Protein AF-A0A1G2G117-F1 (afdb_monomer_lite)

Radius of gyration: 20.78 Å; chains: 1; bounding box: 43×57×66 Å

Structure (mmCIF, N/CA/C/O backbone):
data_AF-A0A1G2G117-F1
#
_entry.id   AF-A0A1G2G117-F1
#
loop_
_atom_site.group_PDB
_atom_site.id
_atom_site.type_symbol
_atom_site.label_atom_id
_atom_site.label_alt_id
_atom_site.label_comp_id
_atom_site.label_asym_id
_atom_site.label_entity_id
_atom_site.label_seq_id
_atom_site.pdbx_PDB_ins_code
_atom_site.Cartn_x
_atom_site.Cartn_y
_atom_site.Cartn_z
_atom_site.occupancy
_atom_site.B_iso_or_equiv
_atom_site.auth_seq_id
_atom_site.auth_comp_id
_atom_site.auth_asym_id
_atom_site.auth_atom_id
_atom_site.pdbx_PDB_model_num
ATOM 1 N N . MET A 1 1 ? -17.789 -44.301 3.669 1.00 53.06 1 MET A N 1
ATOM 2 C CA . MET A 1 1 ? -18.761 -43.258 3.259 1.00 53.06 1 MET A CA 1
ATOM 3 C C . MET A 1 1 ? -19.080 -42.206 4.343 1.00 53.06 1 MET A C 1
ATOM 5 O O . MET A 1 1 ? -19.637 -41.177 4.002 1.00 53.06 1 MET A O 1
ATOM 9 N N . PHE A 1 2 ? -18.674 -42.372 5.614 1.00 51.59 2 PHE A N 1
ATOM 10 C CA . PHE A 1 2 ? -19.006 -41.442 6.719 1.00 51.59 2 PHE A CA 1
ATOM 11 C C . PHE A 1 2 ? -18.092 -40.207 6.889 1.00 51.59 2 PHE A C 1
ATOM 13 O O . PHE A 1 2 ? -18.422 -39.290 7.636 1.00 51.59 2 PHE A O 1
ATOM 20 N N . ARG A 1 3 ? -16.946 -40.141 6.197 1.00 47.28 3 ARG A N 1
ATOM 21 C CA . ARG A 1 3 ? -15.932 -39.085 6.413 1.00 47.28 3 ARG A CA 1
ATOM 22 C C . ARG A 1 3 ? -16.240 -37.761 5.692 1.00 47.28 3 ARG A C 1
ATOM 24 O O . ARG A 1 3 ? -15.761 -36.713 6.105 1.00 47.28 3 ARG A O 1
ATOM 31 N N . VAL A 1 4 ? -17.054 -37.797 4.634 1.00 53.22 4 VAL A N 1
ATOM 32 C CA . VAL A 1 4 ? -17.357 -36.623 3.787 1.00 53.22 4 VAL A CA 1
ATOM 33 C C . VAL A 1 4 ? -18.506 -35.782 4.362 1.00 53.22 4 VAL A C 1
ATOM 35 O O . VAL A 1 4 ? -18.510 -34.559 4.234 1.00 53.22 4 VAL A O 1
ATOM 38 N N . THR A 1 5 ? -19.467 -36.411 5.039 1.00 53.22 5 THR A N 1
ATOM 39 C CA . THR A 1 5 ? -20.644 -35.744 5.621 1.00 53.22 5 THR A CA 1
ATOM 40 C C . THR A 1 5 ? -20.312 -34.991 6.908 1.00 53.22 5 THR A C 1
ATOM 42 O O . THR A 1 5 ? -20.812 -33.886 7.098 1.00 53.22 5 THR A O 1
ATOM 45 N N . TYR A 1 6 ? -19.418 -35.535 7.744 1.00 53.44 6 TYR A N 1
ATOM 46 C CA . TYR A 1 6 ? -18.955 -34.890 8.979 1.00 53.44 6 TYR A CA 1
ATOM 47 C C . TYR A 1 6 ? -18.351 -33.509 8.680 1.00 53.44 6 TYR A C 1
ATOM 49 O O . TYR A 1 6 ? -18.815 -32.500 9.203 1.00 53.44 6 TYR A O 1
ATOM 57 N N . ASN A 1 7 ? -17.419 -33.430 7.726 1.00 61.34 7 ASN A N 1
ATOM 58 C CA . ASN A 1 7 ? -16.753 -32.176 7.355 1.00 61.34 7 ASN A CA 1
ATOM 59 C C . ASN A 1 7 ? -17.714 -31.076 6.870 1.00 61.34 7 ASN A C 1
ATOM 61 O O . ASN A 1 7 ? -17.452 -29.900 7.111 1.00 61.34 7 ASN A O 1
ATOM 65 N N . LYS A 1 8 ? -18.847 -31.431 6.245 1.00 66.12 8 LYS A N 1
ATOM 66 C CA . LYS A 1 8 ? -19.856 -30.452 5.800 1.00 66.12 8 LYS A CA 1
ATOM 67 C C . LYS A 1 8 ? -20.662 -29.842 6.950 1.00 66.12 8 LYS A C 1
ATOM 69 O O . LYS A 1 8 ? -21.129 -28.713 6.825 1.00 66.12 8 LYS A O 1
ATOM 74 N N . VAL A 1 9 ? -20.866 -30.573 8.045 1.00 72.06 9 VAL A N 1
ATOM 75 C CA . VAL A 1 9 ? -21.612 -30.068 9.212 1.00 72.06 9 VAL A CA 1
ATOM 76 C C . VAL A 1 9 ? -20.742 -29.090 10.001 1.00 72.06 9 VAL A C 1
ATOM 78 O O . VAL A 1 9 ? -21.185 -27.984 10.305 1.00 72.06 9 VAL A O 1
ATOM 81 N N . TRP A 1 10 ? -19.474 -29.436 10.234 1.00 71.75 10 TRP A N 1
ATOM 82 C CA . TRP A 1 10 ? -18.526 -28.564 10.934 1.00 71.75 10 TRP A CA 1
ATOM 83 C C . TRP A 1 10 ? -18.156 -27.316 10.134 1.00 71.75 10 TRP A C 1
ATOM 85 O O . TRP A 1 10 ? -18.037 -26.244 10.722 1.00 71.75 10 TRP A O 1
ATOM 95 N N . SER A 1 11 ? -18.061 -27.402 8.801 1.00 73.75 11 SER A N 1
ATOM 96 C CA . SER A 1 11 ? -17.849 -26.213 7.967 1.00 73.75 11 SER A CA 1
ATOM 97 C C . SER A 1 11 ? -19.039 -25.252 8.032 1.00 73.75 11 SER A C 1
ATOM 99 O O . SER A 1 11 ? -18.844 -24.043 8.107 1.00 73.75 11 SER A O 1
ATOM 101 N N . LYS A 1 12 ? -20.277 -25.769 8.058 1.00 77.56 12 LYS A N 1
ATOM 102 C CA . LYS A 1 12 ? -21.481 -24.942 8.221 1.00 77.56 12 LYS A CA 1
ATOM 103 C C . LYS A 1 12 ? -21.551 -24.304 9.603 1.00 77.56 12 LYS A C 1
ATOM 105 O O . LYS A 1 12 ? -21.832 -23.118 9.675 1.00 77.56 12 LYS A O 1
ATOM 110 N N . LEU A 1 13 ? -21.261 -25.054 10.668 1.00 79.56 13 LEU A N 1
ATOM 111 C CA . LEU A 1 13 ? -21.208 -24.531 12.038 1.00 79.56 13 LEU A CA 1
ATOM 112 C C . LEU A 1 13 ? -20.133 -23.452 12.197 1.00 79.56 13 LEU A C 1
ATOM 114 O O . LEU A 1 13 ? -20.399 -22.419 12.800 1.00 79.56 13 LEU A O 1
ATOM 118 N N . TYR A 1 14 ? -18.951 -23.652 11.610 1.00 79.75 14 TYR A N 1
ATOM 119 C CA . TYR A 1 14 ? -17.883 -22.655 11.603 1.00 79.75 14 TYR A CA 1
ATOM 120 C C . TYR A 1 14 ? -18.298 -21.378 10.863 1.00 79.75 14 TYR A C 1
ATOM 122 O O . TYR A 1 14 ? -18.151 -20.284 11.400 1.00 79.75 14 TYR A O 1
ATOM 130 N N . LEU A 1 15 ? -18.880 -21.504 9.666 1.00 81.88 15 LEU A N 1
ATOM 131 C CA . LEU A 1 15 ? -19.402 -20.356 8.923 1.00 81.88 15 LEU A CA 1
ATOM 132 C C . LEU A 1 15 ? -20.530 -19.649 9.686 1.00 81.88 15 LEU A C 1
ATOM 134 O O . LEU A 1 15 ? -20.559 -18.422 9.703 1.00 81.88 15 LEU A O 1
ATOM 138 N N . LEU A 1 16 ? -21.414 -20.397 10.358 1.00 79.00 16 LEU A N 1
ATOM 139 C CA . LEU A 1 16 ? -22.473 -19.837 11.202 1.00 79.00 16 LEU A CA 1
ATOM 140 C C . LEU A 1 16 ? -21.897 -19.078 12.399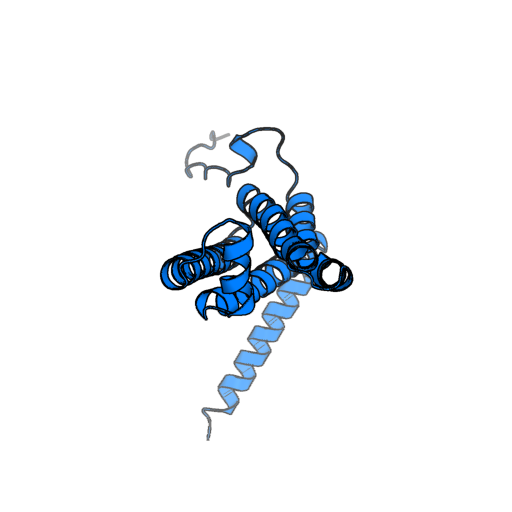 1.00 79.00 16 LEU A C 1
ATOM 142 O O . LEU A 1 16 ? -22.380 -17.999 12.722 1.00 79.00 16 LEU A O 1
ATOM 146 N N . LEU A 1 17 ? -20.856 -19.620 13.034 1.00 80.19 17 LEU A N 1
ATOM 147 C CA . LEU A 1 17 ? -20.161 -18.986 14.1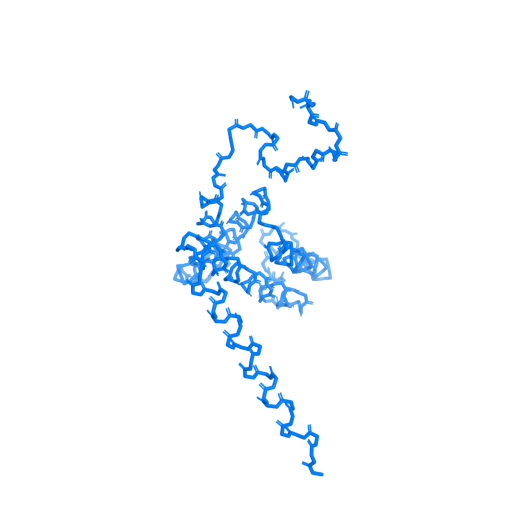50 1.00 80.19 17 LEU A CA 1
ATOM 148 C C . LEU A 1 17 ? -19.475 -17.692 13.700 1.00 80.19 17 LEU A C 1
ATOM 150 O O . LEU A 1 17 ? -19.648 -16.659 14.337 1.00 80.19 17 LEU A O 1
ATOM 154 N N . VAL A 1 18 ? -18.739 -17.724 12.586 1.00 79.00 18 VAL A N 1
ATOM 155 C CA . VAL A 1 18 ? -18.100 -16.535 11.998 1.00 79.00 18 VAL A CA 1
ATOM 156 C C . VAL A 1 18 ? -19.150 -15.490 11.623 1.00 79.00 18 VAL A C 1
ATOM 158 O O . VAL A 1 18 ? -18.979 -14.313 11.934 1.00 79.00 18 VAL A O 1
ATOM 161 N N . TYR A 1 19 ? -20.258 -15.912 11.014 1.00 76.12 19 TYR A N 1
ATOM 162 C CA . TYR A 1 19 ? -21.373 -15.039 10.661 1.00 76.12 19 TYR A CA 1
ATOM 163 C C . TYR A 1 19 ? -22.039 -14.421 11.898 1.00 76.12 19 TYR A C 1
ATOM 165 O O . TYR A 1 19 ? -22.277 -13.216 11.932 1.00 76.12 19 TYR A O 1
ATOM 173 N N . PHE A 1 20 ? -22.279 -15.210 12.946 1.00 77.88 20 PHE A N 1
ATOM 174 C CA . PHE A 1 20 ? -22.843 -14.734 14.207 1.00 77.88 20 PHE A CA 1
ATOM 175 C C . PHE A 1 20 ? -21.903 -13.745 14.907 1.00 77.88 20 PHE A C 1
ATOM 177 O O . PHE A 1 20 ? -22.326 -12.651 15.276 1.00 77.88 20 PHE A O 1
ATOM 184 N N . LEU A 1 21 ? -20.609 -14.067 15.009 1.00 74.75 21 LEU A N 1
ATOM 185 C CA . LEU A 1 21 ? -19.589 -13.160 15.543 1.00 74.75 21 LEU A CA 1
ATOM 186 C C . LEU A 1 21 ? -19.547 -11.853 14.750 1.00 74.75 21 LEU A C 1
ATOM 188 O O . LEU A 1 21 ? -19.546 -10.777 15.347 1.00 74.75 21 LEU A O 1
ATOM 192 N N . PHE A 1 22 ? -19.597 -11.934 13.420 1.00 72.81 22 PHE A N 1
ATOM 193 C CA . PHE A 1 22 ? -19.695 -10.758 12.569 1.00 72.81 22 PHE A CA 1
ATOM 194 C C . PHE A 1 22 ? -20.950 -9.947 12.895 1.00 72.81 22 PHE A C 1
ATOM 196 O O . PHE A 1 22 ? -20.830 -8.752 13.134 1.00 72.81 22 PHE A O 1
ATOM 203 N N . LEU A 1 23 ? -22.135 -10.560 12.993 1.00 72.19 23 LEU A N 1
ATOM 204 C CA . LEU A 1 23 ? -23.380 -9.860 13.332 1.00 72.19 23 LEU A CA 1
ATOM 205 C C . LEU A 1 23 ? -23.315 -9.144 14.687 1.00 72.19 23 LEU A C 1
ATOM 207 O O . LEU A 1 23 ? -23.771 -8.002 14.766 1.00 72.19 23 LEU A O 1
ATOM 211 N N . THR A 1 24 ? -22.695 -9.762 15.698 1.00 74.44 24 THR A N 1
ATOM 212 C CA . THR A 1 24 ? -22.543 -9.189 17.051 1.00 74.44 24 THR A CA 1
ATOM 213 C C . THR A 1 24 ? -21.552 -8.025 17.141 1.00 74.44 24 THR A C 1
ATOM 215 O O . THR A 1 24 ? -21.537 -7.300 18.135 1.00 74.44 24 THR A O 1
ATOM 218 N N . MET A 1 25 ? -20.724 -7.802 16.117 1.00 79.44 25 MET A N 1
ATOM 219 C CA . MET A 1 25 ? -19.813 -6.662 16.084 1.00 79.44 25 MET A CA 1
ATOM 220 C C . MET A 1 25 ? -20.559 -5.360 15.786 1.00 79.44 25 MET A C 1
ATOM 222 O O . MET A 1 25 ? -21.479 -5.312 14.965 1.00 79.44 25 MET A O 1
ATOM 226 N N . ASN A 1 26 ? -20.103 -4.267 16.398 1.00 89.62 26 ASN A N 1
ATOM 227 C CA . ASN A 1 26 ? -20.569 -2.940 16.012 1.00 89.62 26 ASN A CA 1
ATOM 228 C C . ASN A 1 26 ? -20.140 -2.605 14.567 1.00 89.62 26 ASN A C 1
ATOM 230 O O . ASN A 1 26 ? -19.181 -3.168 14.028 1.00 89.62 26 ASN A O 1
ATOM 234 N N . ASN A 1 27 ? -20.862 -1.677 13.935 1.00 91.31 27 ASN A N 1
ATOM 235 C CA . ASN A 1 27 ? -20.648 -1.331 12.527 1.00 91.31 27 ASN A CA 1
ATOM 236 C C . ASN A 1 27 ? -19.235 -0.794 12.259 1.00 91.31 27 ASN A C 1
ATOM 238 O O . ASN A 1 27 ? -18.653 -1.122 11.232 1.00 91.31 27 ASN A O 1
ATOM 242 N N . VAL A 1 28 ? -18.642 -0.057 13.204 1.00 91.00 28 VAL A N 1
ATOM 243 C CA . VAL A 1 28 ? -17.264 0.456 13.098 1.00 91.00 28 VAL A CA 1
ATOM 244 C C . VAL A 1 28 ? -16.261 -0.688 12.951 1.00 91.00 28 VAL A C 1
ATOM 246 O O . VAL A 1 28 ? -15.448 -0.689 12.032 1.00 91.00 28 VAL A O 1
ATOM 249 N N . ARG A 1 29 ? -16.356 -1.712 13.804 1.00 90.81 29 ARG A N 1
ATOM 250 C CA . ARG A 1 29 ? -15.460 -2.871 13.777 1.00 90.81 29 ARG A CA 1
ATOM 251 C C . ARG A 1 29 ? -15.701 -3.747 12.541 1.00 90.81 29 ARG A C 1
ATOM 253 O O . ARG A 1 29 ? -14.752 -4.338 12.034 1.00 90.81 29 ARG A O 1
ATOM 260 N N . LYS A 1 30 ? -16.941 -3.828 12.037 1.00 92.25 30 LYS A N 1
ATOM 261 C CA . LYS A 1 30 ? -17.248 -4.475 10.745 1.00 92.25 30 LYS A CA 1
ATOM 262 C C . LYS A 1 30 ? -16.548 -3.748 9.594 1.00 92.25 30 LYS A C 1
ATOM 264 O O . LYS A 1 30 ? -15.837 -4.389 8.828 1.00 92.25 30 LYS A O 1
ATOM 269 N N . VAL A 1 31 ? -16.697 -2.423 9.518 1.00 95.81 31 VAL A N 1
ATOM 270 C CA . VAL A 1 31 ? -16.044 -1.577 8.504 1.00 95.81 31 VAL A CA 1
ATOM 271 C C . VAL A 1 31 ? -14.521 -1.690 8.594 1.00 95.81 31 VAL A C 1
ATOM 273 O O . VAL A 1 31 ? -13.873 -1.861 7.568 1.00 95.81 31 VAL A O 1
ATOM 276 N N . GLU A 1 32 ? -13.947 -1.689 9.802 1.00 95.50 32 GLU A N 1
ATOM 277 C CA . GLU A 1 32 ? -12.506 -1.889 10.008 1.00 95.50 32 GLU A CA 1
ATOM 278 C C . GLU A 1 32 ? -12.026 -3.206 9.388 1.00 95.50 32 GLU A C 1
ATOM 280 O O . GLU A 1 32 ? -11.039 -3.215 8.658 1.00 95.50 32 GLU A O 1
ATOM 285 N N . TRP A 1 33 ? -12.722 -4.321 9.626 1.00 96.00 33 TRP A N 1
ATOM 286 C CA . TRP A 1 33 ? -12.334 -5.610 9.047 1.00 96.00 33 TRP A CA 1
ATOM 287 C C . TRP A 1 33 ? -12.524 -5.683 7.537 1.00 96.00 33 TRP A C 1
ATOM 289 O O . TRP A 1 33 ? -11.652 -6.230 6.864 1.00 96.00 33 TRP A O 1
ATOM 299 N N . VAL A 1 34 ? -13.609 -5.114 7.006 1.00 97.19 34 VAL A N 1
ATOM 300 C CA . VAL A 1 34 ? -13.805 -5.003 5.554 1.00 97.19 34 VAL A CA 1
ATOM 301 C C . VAL A 1 34 ? -12.630 -4.251 4.935 1.00 97.19 34 VAL A C 1
ATOM 303 O O . VAL A 1 34 ? -11.994 -4.771 4.027 1.00 97.19 34 VAL A O 1
ATOM 306 N N . LEU A 1 35 ? -12.266 -3.090 5.486 1.00 98.06 35 LEU A N 1
ATOM 307 C CA . LEU A 1 35 ? -11.134 -2.305 5.000 1.00 98.06 35 LEU A CA 1
ATOM 308 C C . LEU A 1 35 ? -9.804 -3.055 5.128 1.00 98.06 35 LEU A C 1
ATOM 310 O O . LEU A 1 35 ? -9.013 -3.037 4.194 1.00 98.06 35 LEU A O 1
ATOM 314 N N . ARG A 1 36 ? -9.554 -3.760 6.239 1.00 98.25 36 ARG A N 1
ATOM 315 C CA . ARG A 1 36 ? -8.330 -4.564 6.412 1.00 98.25 36 ARG A CA 1
ATOM 316 C C . ARG A 1 36 ? -8.205 -5.650 5.349 1.00 98.25 36 ARG A C 1
ATOM 318 O O . ARG A 1 36 ? -7.115 -5.846 4.824 1.00 98.25 36 ARG A O 1
ATOM 325 N N . ILE A 1 37 ? -9.304 -6.336 5.037 1.00 98.31 37 ILE A N 1
ATOM 326 C CA . ILE A 1 37 ? -9.334 -7.374 4.003 1.00 98.31 37 ILE A CA 1
ATOM 327 C C . ILE A 1 37 ? -9.156 -6.753 2.616 1.00 98.31 37 ILE A C 1
ATOM 329 O O . ILE A 1 37 ? -8.358 -7.271 1.842 1.00 98.31 37 ILE A O 1
ATOM 333 N N . SER A 1 38 ? -9.830 -5.638 2.317 1.00 98.19 38 SER A N 1
ATOM 334 C CA . SER A 1 38 ? -9.684 -4.936 1.035 1.00 98.19 38 SER A CA 1
ATOM 335 C C . SER A 1 38 ? -8.243 -4.483 0.794 1.00 98.19 38 SER A C 1
ATOM 337 O O . SER A 1 38 ? -7.669 -4.810 -0.239 1.00 98.19 38 SER A O 1
ATOM 339 N N . VAL A 1 39 ? -7.636 -3.812 1.779 1.00 98.44 39 VAL A N 1
ATOM 340 C CA . VAL A 1 39 ? -6.242 -3.344 1.725 1.00 98.44 39 VAL A CA 1
ATOM 341 C C . VAL A 1 39 ? -5.274 -4.516 1.568 1.00 98.44 39 VAL A C 1
ATOM 343 O O . VAL A 1 39 ? -4.366 -4.473 0.744 1.00 98.44 39 VAL A O 1
ATOM 346 N N . ALA A 1 40 ? -5.466 -5.590 2.338 1.00 98.56 40 ALA A N 1
ATOM 347 C CA . ALA A 1 40 ? -4.603 -6.760 2.242 1.00 98.56 40 ALA A CA 1
ATOM 348 C C . ALA A 1 40 ? -4.739 -7.472 0.889 1.00 98.56 40 ALA A C 1
ATOM 350 O O . ALA A 1 40 ? -3.730 -7.855 0.308 1.00 98.56 40 ALA A O 1
ATOM 351 N N . GLY A 1 41 ? -5.960 -7.644 0.376 1.00 98.25 41 GLY A N 1
ATOM 352 C CA . GLY A 1 41 ? -6.199 -8.292 -0.914 1.00 98.25 41 GLY A CA 1
ATOM 353 C C . GLY A 1 41 ? -5.549 -7.535 -2.070 1.00 98.25 41 GLY A C 1
ATOM 354 O O . GLY A 1 41 ? -4.915 -8.139 -2.932 1.00 98.25 41 GLY A O 1
ATOM 355 N N . GLU A 1 42 ? -5.641 -6.211 -2.041 1.00 97.38 42 GLU A N 1
ATOM 356 C CA . GLU A 1 42 ? -5.005 -5.337 -3.016 1.00 97.38 42 GLU A CA 1
ATOM 357 C C . GLU A 1 42 ? -3.468 -5.430 -2.978 1.00 97.38 42 GLU A C 1
ATOM 359 O O . GLU A 1 42 ? -2.839 -5.658 -4.013 1.00 97.38 42 GLU A O 1
ATOM 364 N N . PHE A 1 43 ? -2.857 -5.319 -1.794 1.00 98.31 43 PHE A N 1
ATOM 365 C CA . PHE A 1 43 ? -1.400 -5.397 -1.637 1.00 98.31 43 PHE A CA 1
ATOM 366 C C . PHE A 1 43 ? -0.849 -6.801 -1.911 1.00 98.31 43 PHE A C 1
ATOM 368 O O . PHE A 1 43 ? 0.230 -6.932 -2.477 1.00 98.31 43 PHE A O 1
ATOM 375 N N . VAL A 1 44 ? -1.593 -7.868 -1.597 1.00 98.56 44 VAL A N 1
ATOM 376 C CA . VAL A 1 44 ? -1.221 -9.226 -2.027 1.00 98.56 44 VAL A CA 1
ATOM 377 C C . VAL A 1 44 ? -1.251 -9.331 -3.549 1.00 98.56 44 VAL A C 1
ATOM 379 O O . VAL A 1 44 ? -0.309 -9.862 -4.131 1.00 98.56 44 VAL A O 1
ATOM 382 N N . GLY A 1 45 ? -2.299 -8.823 -4.204 1.00 97.00 45 GLY A N 1
ATOM 383 C CA . GLY A 1 45 ? -2.411 -8.849 -5.663 1.00 97.00 45 GLY A CA 1
ATOM 384 C C . GLY A 1 45 ? -1.245 -8.133 -6.348 1.00 97.00 45 GLY A C 1
ATOM 385 O O . GLY A 1 45 ? -0.583 -8.716 -7.208 1.00 97.00 45 GLY A O 1
ATOM 386 N N . HIS A 1 46 ? -0.946 -6.900 -5.927 1.00 96.19 46 HIS A N 1
ATOM 387 C CA . HIS A 1 46 ? 0.207 -6.155 -6.439 1.00 96.19 46 HIS A CA 1
ATOM 388 C C . HIS A 1 46 ? 1.528 -6.847 -6.103 1.00 96.19 46 HIS A C 1
ATOM 390 O O . HIS A 1 46 ? 2.346 -7.063 -6.997 1.00 96.19 46 HIS A O 1
ATOM 396 N N . GLY A 1 47 ? 1.700 -7.280 -4.855 1.00 97.62 47 GLY A N 1
ATOM 397 C CA . GLY A 1 47 ? 2.913 -7.942 -4.403 1.00 97.62 47 GLY A CA 1
ATOM 398 C C . GLY A 1 47 ? 3.226 -9.204 -5.205 1.00 97.62 47 GLY A C 1
ATOM 399 O O . GLY A 1 47 ? 4.352 -9.382 -5.660 1.00 97.62 47 GLY A O 1
ATOM 400 N N . VAL A 1 48 ? 2.224 -10.042 -5.483 1.00 98.00 48 VAL A N 1
ATOM 401 C CA . VAL A 1 48 ? 2.391 -11.249 -6.309 1.00 98.00 48 VAL A CA 1
ATOM 402 C C . VAL A 1 48 ? 2.793 -10.903 -7.744 1.00 98.00 48 VAL A C 1
ATOM 404 O O . VAL A 1 48 ? 3.719 -11.517 -8.272 1.00 98.00 48 VAL A O 1
ATOM 407 N N . PHE A 1 49 ? 2.161 -9.910 -8.376 1.00 97.38 49 PHE A N 1
ATOM 408 C CA . PHE A 1 49 ? 2.560 -9.488 -9.724 1.00 97.38 49 PHE A CA 1
ATOM 409 C C . PHE A 1 49 ? 3.978 -8.899 -9.768 1.00 97.38 49 PHE A C 1
ATOM 411 O O . PHE A 1 49 ? 4.696 -9.099 -10.750 1.00 97.38 49 PHE A O 1
ATOM 418 N N . ALA A 1 50 ? 4.404 -8.213 -8.708 1.00 97.38 50 ALA A N 1
ATOM 419 C CA . ALA A 1 50 ? 5.754 -7.676 -8.589 1.00 97.38 50 ALA A CA 1
ATOM 420 C C . ALA A 1 50 ? 6.788 -8.798 -8.387 1.00 97.38 50 ALA A C 1
ATOM 422 O O . ALA A 1 50 ? 7.793 -8.842 -9.094 1.00 97.38 50 ALA A O 1
ATOM 423 N N . LEU A 1 51 ? 6.498 -9.775 -7.520 1.00 98.12 51 LEU A N 1
ATOM 424 C CA . LEU A 1 51 ? 7.325 -10.973 -7.322 1.00 98.12 51 LEU A CA 1
ATOM 425 C C . LEU A 1 51 ? 7.475 -11.810 -8.603 1.00 98.12 51 LEU A C 1
ATOM 427 O O . LEU A 1 51 ? 8.505 -12.448 -8.804 1.00 98.12 51 LEU A O 1
ATOM 431 N N . GLN A 1 52 ? 6.466 -11.799 -9.479 1.00 97.75 52 GLN A N 1
ATOM 432 C CA . GLN A 1 52 ? 6.513 -12.441 -10.798 1.00 97.75 52 GLN A CA 1
ATOM 433 C C . GLN A 1 52 ? 7.308 -11.644 -11.846 1.00 97.75 52 GLN A C 1
ATOM 435 O O . GLN A 1 52 ? 7.478 -12.125 -12.965 1.00 97.75 52 GLN A O 1
ATOM 440 N N . GLY A 1 53 ? 7.780 -10.437 -11.521 1.00 95.50 53 GLY A N 1
ATOM 441 C CA . GLY A 1 53 ? 8.560 -9.615 -12.441 1.00 95.50 53 GLY A CA 1
ATOM 442 C C . GLY A 1 53 ? 7.734 -9.090 -13.616 1.00 95.50 53 GLY A C 1
ATOM 443 O O . GLY A 1 53 ? 8.166 -9.179 -14.766 1.00 95.50 53 GLY A O 1
ATOM 444 N N . ARG A 1 54 ? 6.516 -8.586 -13.361 1.00 95.06 54 ARG A N 1
ATOM 445 C CA . ARG A 1 54 ? 5.627 -8.055 -14.411 1.00 95.06 54 ARG A CA 1
ATOM 446 C C . ARG A 1 54 ? 6.377 -7.069 -15.318 1.00 95.06 54 ARG A C 1
ATOM 448 O O . ARG A 1 54 ? 6.744 -5.987 -14.875 1.00 95.06 54 ARG A O 1
ATOM 455 N N . LYS A 1 55 ? 6.542 -7.422 -16.600 1.00 94.69 55 LYS A N 1
ATOM 456 C CA . LYS A 1 55 ? 7.393 -6.691 -17.563 1.00 94.69 55 LYS A CA 1
ATOM 457 C C . LYS A 1 55 ? 7.145 -5.183 -17.592 1.00 94.69 55 LYS A C 1
ATOM 459 O O . LYS A 1 55 ? 8.084 -4.427 -17.406 1.00 94.69 55 LYS A O 1
ATOM 464 N N . ALA A 1 56 ? 5.883 -4.765 -17.703 1.00 93.19 56 ALA A N 1
ATOM 465 C CA . ALA A 1 56 ? 5.522 -3.345 -17.713 1.00 93.19 56 ALA A CA 1
ATOM 466 C C . ALA A 1 56 ? 6.023 -2.587 -16.467 1.00 93.19 56 ALA A C 1
ATOM 468 O O . ALA A 1 56 ? 6.413 -1.433 -16.554 1.00 93.19 56 ALA A O 1
ATOM 469 N N . TRP A 1 57 ? 6.039 -3.232 -15.299 1.00 95.00 57 TRP A N 1
ATOM 470 C CA . TRP A 1 57 ? 6.518 -2.609 -14.063 1.00 95.00 57 TRP A CA 1
ATOM 471 C C . TRP A 1 57 ? 8.040 -2.601 -13.971 1.00 95.00 57 TRP A C 1
ATOM 473 O O . TRP A 1 57 ? 8.598 -1.671 -13.404 1.00 95.00 57 TRP A O 1
ATOM 483 N N . VAL A 1 58 ? 8.708 -3.607 -14.544 1.00 96.56 58 VAL A N 1
ATOM 484 C CA . VAL A 1 58 ? 10.168 -3.601 -14.715 1.00 96.56 58 VAL A CA 1
ATOM 485 C C . VAL A 1 58 ? 10.576 -2.459 -15.649 1.00 96.56 58 VAL A C 1
ATOM 487 O O . VAL A 1 58 ? 11.520 -1.741 -15.352 1.00 96.56 58 VAL A O 1
ATOM 490 N N . GLU A 1 59 ? 9.832 -2.235 -16.733 1.00 94.81 59 GLU A N 1
ATOM 491 C CA . GLU A 1 59 ? 10.078 -1.144 -17.684 1.00 94.81 59 GLU A CA 1
ATOM 492 C C . GLU A 1 59 ? 9.922 0.240 -17.039 1.00 94.81 59 GLU A C 1
ATOM 494 O O . GLU A 1 59 ? 10.702 1.137 -17.340 1.00 94.81 59 GLU A O 1
ATOM 499 N N . TRP A 1 60 ? 9.012 0.420 -16.075 1.00 94.88 60 TRP A N 1
ATOM 500 C CA . TRP A 1 60 ? 8.880 1.697 -15.356 1.00 94.88 60 TRP A CA 1
ATOM 501 C C . TRP A 1 60 ? 10.152 2.130 -14.618 1.00 94.88 60 TRP A C 1
ATOM 503 O O . TRP A 1 60 ? 10.348 3.324 -14.402 1.00 94.88 60 TRP A O 1
ATOM 513 N N . PHE A 1 61 ? 11.050 1.205 -14.262 1.00 95.69 61 PHE A N 1
ATOM 514 C CA . PHE A 1 61 ? 12.329 1.558 -13.638 1.00 95.69 61 PHE A CA 1
ATOM 515 C C . PHE A 1 61 ? 13.222 2.410 -14.551 1.00 95.69 61 PHE A C 1
ATOM 517 O O . PHE A 1 61 ? 14.012 3.214 -14.045 1.00 95.69 61 PHE A O 1
ATOM 524 N N . SER A 1 62 ? 13.055 2.331 -15.877 1.00 95.00 62 SER A N 1
ATOM 525 C CA . SER A 1 62 ? 13.819 3.160 -16.813 1.00 95.00 62 SER A CA 1
ATOM 526 C C . SER A 1 62 ? 13.480 4.647 -16.688 1.00 95.00 62 SER A C 1
ATOM 528 O O . SER A 1 62 ? 14.342 5.483 -16.949 1.00 95.00 62 SER A O 1
ATOM 530 N N . ILE A 1 63 ? 12.266 4.988 -16.232 1.00 94.19 63 ILE A N 1
ATOM 531 C CA . ILE A 1 63 ? 11.838 6.372 -15.948 1.00 94.19 63 ILE A CA 1
ATOM 532 C C . ILE A 1 63 ? 12.730 6.994 -14.862 1.00 94.19 63 ILE A C 1
ATOM 534 O O . ILE A 1 63 ? 12.994 8.194 -14.872 1.00 94.19 63 ILE A O 1
ATOM 538 N N . PHE A 1 64 ? 13.261 6.163 -13.963 1.00 92.88 64 PHE A N 1
ATOM 539 C CA . PHE A 1 64 ? 14.157 6.558 -12.876 1.00 92.88 64 PHE A CA 1
ATOM 540 C C . PHE A 1 64 ? 15.644 6.355 -13.211 1.00 92.88 64 PHE A C 1
ATOM 542 O O . PHE A 1 64 ? 16.488 6.410 -12.319 1.00 92.88 64 PHE A O 1
ATOM 549 N N . GLY A 1 65 ? 15.981 6.105 -14.481 1.00 94.62 65 GLY A N 1
ATOM 550 C CA . GLY A 1 65 ? 17.361 5.911 -14.934 1.00 94.62 65 GLY A CA 1
ATOM 551 C C . GLY A 1 65 ? 17.938 4.517 -14.664 1.00 94.62 65 GLY A C 1
ATOM 552 O O . GLY A 1 65 ? 19.135 4.313 -14.852 1.00 94.62 65 GLY A O 1
ATOM 553 N N . ILE A 1 66 ? 17.116 3.548 -14.250 1.00 95.31 66 ILE A N 1
ATOM 554 C CA . ILE A 1 66 ? 17.544 2.159 -14.045 1.00 95.31 66 ILE A CA 1
ATOM 555 C C . ILE A 1 66 ? 17.210 1.369 -15.311 1.00 95.31 66 ILE A C 1
ATOM 557 O O . ILE A 1 66 ? 16.079 0.933 -15.514 1.00 95.31 66 ILE A O 1
ATOM 561 N N . SER A 1 67 ? 18.205 1.216 -16.183 1.00 92.75 67 SER A N 1
ATOM 562 C CA . SER A 1 67 ? 18.076 0.513 -17.467 1.00 92.75 67 SER A CA 1
ATOM 563 C C . SER A 1 67 ? 18.494 -0.959 -17.414 1.00 92.75 67 SER A C 1
ATOM 565 O O . SER A 1 67 ? 18.133 -1.727 -18.305 1.00 92.75 67 SER A O 1
ATOM 567 N N . ASP A 1 68 ? 19.232 -1.373 -16.380 1.00 96.44 68 ASP A N 1
ATOM 568 C CA . ASP A 1 68 ? 19.597 -2.775 -16.192 1.00 96.44 68 ASP A CA 1
ATOM 569 C C . ASP A 1 68 ? 18.389 -3.598 -15.715 1.00 96.44 68 ASP A C 1
ATOM 571 O O . ASP A 1 68 ? 17.871 -3.415 -14.609 1.00 96.44 68 ASP A O 1
ATOM 575 N N . VAL A 1 69 ? 17.955 -4.537 -16.557 1.00 95.62 69 VAL A N 1
ATOM 576 C CA . VAL A 1 69 ? 16.763 -5.367 -16.324 1.00 95.62 69 VAL A CA 1
ATOM 577 C C . VAL A 1 69 ? 16.928 -6.261 -15.095 1.00 95.62 69 VAL A C 1
ATOM 579 O O . VAL A 1 69 ? 15.958 -6.478 -14.366 1.00 95.62 69 VAL A O 1
ATOM 582 N N . GLY A 1 70 ? 18.138 -6.767 -14.832 1.00 96.81 70 GLY A N 1
ATOM 583 C CA . GLY A 1 70 ? 18.409 -7.604 -13.660 1.00 96.81 70 GLY A CA 1
ATOM 584 C C . GLY A 1 70 ? 18.213 -6.834 -12.352 1.00 96.81 70 GLY A C 1
ATOM 585 O O . GLY A 1 70 ? 17.517 -7.298 -11.442 1.00 96.81 70 GLY A O 1
ATOM 586 N N . THR A 1 71 ? 18.751 -5.618 -12.294 1.00 97.38 71 THR A N 1
ATOM 587 C CA . THR A 1 71 ? 18.606 -4.689 -11.169 1.00 97.38 71 THR A CA 1
ATOM 588 C C . THR A 1 71 ? 17.148 -4.271 -10.981 1.00 97.38 71 THR A C 1
ATOM 590 O O . THR A 1 71 ? 16.617 -4.400 -9.877 1.00 97.38 71 THR A O 1
ATOM 593 N N . ALA A 1 72 ? 16.465 -3.852 -12.052 1.00 97.50 72 ALA A N 1
ATOM 594 C CA . ALA A 1 72 ? 15.052 -3.470 -12.006 1.00 97.50 72 ALA A CA 1
ATOM 595 C C . ALA A 1 72 ? 14.152 -4.624 -11.532 1.00 97.50 72 ALA A C 1
ATOM 597 O O . ALA A 1 72 ? 13.289 -4.433 -10.677 1.00 97.50 72 ALA A O 1
ATOM 598 N N . THR A 1 73 ? 14.394 -5.844 -12.020 1.00 97.56 73 THR A N 1
ATOM 599 C CA . THR A 1 73 ? 13.649 -7.040 -11.592 1.00 97.56 73 THR A CA 1
ATOM 600 C C . THR A 1 73 ? 13.897 -7.355 -10.118 1.00 97.56 73 THR A C 1
ATOM 602 O O . THR A 1 73 ? 12.960 -7.685 -9.396 1.00 97.56 73 THR A O 1
ATOM 605 N N . THR A 1 74 ? 15.137 -7.205 -9.643 1.00 98.12 74 THR A N 1
ATOM 606 C CA . THR A 1 74 ? 15.483 -7.410 -8.227 1.00 98.12 74 THR A CA 1
ATOM 607 C C . THR A 1 74 ? 14.772 -6.397 -7.331 1.00 98.12 74 THR A C 1
ATOM 609 O O . THR A 1 74 ? 14.179 -6.773 -6.320 1.00 98.12 74 THR A O 1
ATOM 612 N N . PHE A 1 75 ? 14.772 -5.117 -7.707 1.00 97.94 75 PHE A N 1
ATOM 613 C CA . PHE A 1 75 ? 14.049 -4.085 -6.964 1.00 97.94 75 PHE A CA 1
ATOM 614 C C . PHE A 1 75 ? 12.539 -4.304 -6.989 1.00 97.94 75 PHE A C 1
ATOM 616 O O . PHE A 1 75 ? 11.900 -4.196 -5.943 1.00 97.94 75 PHE A O 1
ATOM 623 N N . LEU A 1 76 ? 11.972 -4.674 -8.138 1.00 98.06 76 LEU A N 1
ATOM 624 C CA . LEU A 1 76 ? 10.552 -4.995 -8.232 1.00 98.06 76 LEU A CA 1
ATOM 625 C C . LEU A 1 76 ? 10.185 -6.194 -7.348 1.00 98.06 76 LEU A C 1
ATOM 627 O O . LEU A 1 76 ? 9.159 -6.173 -6.673 1.00 98.06 76 LEU A O 1
ATOM 631 N N . TRP A 1 77 ? 11.041 -7.212 -7.288 1.00 98.38 77 TRP A N 1
ATOM 632 C CA . TRP A 1 77 ? 10.836 -8.355 -6.406 1.00 98.38 77 TRP A CA 1
ATOM 633 C C . TRP A 1 77 ? 10.847 -7.944 -4.925 1.00 98.38 77 TRP A C 1
ATOM 635 O O . TRP A 1 77 ? 9.972 -8.362 -4.167 1.00 98.38 77 TRP A O 1
ATOM 645 N N . LEU A 1 78 ? 11.780 -7.075 -4.511 1.00 98.44 78 LEU A N 1
ATOM 646 C CA . LEU A 1 78 ? 11.827 -6.539 -3.143 1.00 98.44 78 LEU A CA 1
ATOM 647 C C . LEU A 1 78 ? 10.574 -5.730 -2.796 1.00 98.44 78 LEU A C 1
ATOM 649 O O . LEU A 1 78 ? 10.025 -5.900 -1.708 1.00 98.44 78 LEU A O 1
ATOM 653 N N . VAL A 1 79 ? 10.096 -4.895 -3.723 1.00 98.06 79 VAL A N 1
ATOM 654 C CA . VAL A 1 79 ? 8.812 -4.191 -3.592 1.00 98.06 79 VAL A CA 1
ATOM 655 C C . VAL A 1 79 ? 7.683 -5.195 -3.372 1.00 98.06 79 VAL A C 1
ATOM 657 O O . VAL A 1 79 ? 6.915 -5.056 -2.423 1.00 98.06 79 VAL A O 1
ATOM 660 N N . GLY A 1 80 ? 7.625 -6.250 -4.188 1.00 98.31 80 GLY A N 1
ATOM 661 C CA . GLY A 1 80 ? 6.590 -7.269 -4.066 1.00 98.31 80 GLY A CA 1
ATOM 662 C C . GLY A 1 80 ? 6.618 -8.010 -2.729 1.00 98.31 80 GLY A C 1
ATOM 663 O O . GLY A 1 80 ? 5.569 -8.271 -2.137 1.00 98.31 80 GLY A O 1
ATOM 664 N N . LEU A 1 81 ? 7.814 -8.295 -2.208 1.00 98.56 81 LEU A N 1
ATOM 665 C CA . LEU A 1 81 ? 7.981 -8.879 -0.881 1.00 98.56 81 LEU A CA 1
ATOM 666 C C . LEU A 1 81 ? 7.456 -7.939 0.215 1.00 98.56 81 LEU A C 1
ATOM 668 O O . LEU A 1 81 ? 6.737 -8.386 1.110 1.00 98.56 81 LEU A O 1
ATOM 672 N N . ILE A 1 82 ? 7.786 -6.646 0.140 1.00 98.38 82 ILE A N 1
ATOM 673 C CA . ILE A 1 82 ? 7.317 -5.633 1.095 1.00 98.38 82 ILE A CA 1
ATOM 674 C C . ILE A 1 82 ? 5.787 -5.539 1.075 1.00 98.38 82 ILE A C 1
ATOM 676 O O . ILE A 1 82 ? 5.174 -5.541 2.145 1.00 98.38 82 ILE A O 1
ATOM 680 N N . ASP A 1 83 ? 5.164 -5.532 -0.104 1.00 98.44 83 ASP A N 1
ATOM 681 C CA . ASP A 1 83 ? 3.707 -5.443 -0.239 1.00 98.44 83 ASP A CA 1
ATOM 682 C C . ASP A 1 83 ? 2.994 -6.630 0.428 1.00 98.44 83 ASP A C 1
ATOM 684 O O . ASP A 1 83 ? 2.050 -6.443 1.203 1.00 98.44 83 ASP A O 1
ATOM 688 N N . VAL A 1 84 ? 3.491 -7.855 0.219 1.00 98.62 84 VAL A N 1
ATOM 689 C CA . VAL A 1 84 ? 2.938 -9.055 0.869 1.00 98.62 84 VAL A CA 1
ATOM 690 C C . VAL A 1 84 ? 3.117 -8.992 2.389 1.00 98.62 84 VAL A C 1
ATOM 692 O O . VAL A 1 84 ? 2.180 -9.292 3.133 1.00 98.62 84 VAL A O 1
ATOM 695 N N . LEU A 1 85 ? 4.287 -8.570 2.878 1.00 98.56 85 LEU A N 1
ATOM 696 C CA . LEU A 1 85 ? 4.535 -8.438 4.317 1.00 98.56 85 LEU A CA 1
ATOM 697 C C . LEU A 1 85 ? 3.618 -7.391 4.964 1.00 98.56 85 LEU A C 1
ATOM 699 O O . LEU A 1 85 ? 3.087 -7.632 6.052 1.00 98.56 85 LEU A O 1
ATOM 703 N N . LEU A 1 86 ? 3.384 -6.259 4.296 1.00 98.44 86 LEU A N 1
ATOM 704 C CA . LEU A 1 86 ? 2.454 -5.225 4.753 1.00 98.44 86 LEU A CA 1
ATOM 705 C C . LEU A 1 86 ? 1.008 -5.727 4.772 1.00 98.44 86 LEU A C 1
ATOM 707 O O . LEU A 1 86 ? 0.292 -5.477 5.743 1.00 98.44 86 LEU A O 1
ATOM 711 N N . ALA A 1 87 ? 0.585 -6.490 3.763 1.00 98.31 87 ALA A N 1
ATOM 712 C CA . ALA A 1 87 ? -0.743 -7.091 3.745 1.00 98.31 87 ALA A CA 1
ATOM 713 C C . ALA A 1 87 ? -0.966 -8.029 4.944 1.00 98.31 87 ALA A C 1
ATOM 715 O O . ALA A 1 87 ? -1.963 -7.900 5.661 1.00 98.31 87 ALA A O 1
ATOM 716 N N . VAL A 1 88 ? -0.010 -8.924 5.225 1.00 98.38 88 VAL A N 1
ATOM 717 C CA . VAL A 1 88 ? -0.059 -9.805 6.406 1.00 98.38 88 VAL A CA 1
ATOM 718 C C . VAL A 1 88 ? -0.057 -8.970 7.691 1.00 98.38 88 VAL A C 1
ATOM 720 O O . VAL A 1 88 ? -0.862 -9.224 8.592 1.00 98.38 88 VAL A O 1
ATOM 723 N N . LEU A 1 89 ? 0.795 -7.942 7.777 1.00 97.75 89 LEU A N 1
ATOM 724 C CA . LEU A 1 89 ? 0.856 -7.046 8.930 1.00 97.75 89 LEU A CA 1
ATOM 725 C C . LEU A 1 89 ? -0.510 -6.423 9.222 1.00 97.75 89 LEU A C 1
ATOM 727 O O . LEU A 1 89 ? -0.968 -6.520 10.358 1.00 97.75 89 LEU A O 1
ATOM 731 N N . ILE A 1 90 ? -1.188 -5.847 8.227 1.00 97.12 90 ILE A N 1
ATOM 732 C CA . ILE A 1 90 ? -2.487 -5.191 8.426 1.00 97.12 90 ILE A CA 1
ATOM 733 C C . ILE A 1 90 ? -3.576 -6.185 8.836 1.00 97.12 90 ILE A C 1
ATOM 735 O O . ILE A 1 90 ? -4.408 -5.841 9.682 1.00 97.12 90 ILE A O 1
ATOM 739 N N . LEU A 1 91 ? -3.552 -7.429 8.346 1.00 97.31 91 LEU A N 1
ATOM 740 C CA . LEU A 1 91 ? -4.466 -8.488 8.800 1.00 97.31 91 LEU A CA 1
ATOM 741 C C . LEU A 1 91 ? -4.220 -8.918 10.251 1.00 97.31 91 LEU A C 1
ATOM 743 O O . LEU A 1 91 ? -5.167 -9.281 10.950 1.00 97.31 91 LEU A O 1
ATOM 747 N N . MET A 1 92 ? -2.987 -8.809 10.749 1.00 96.50 92 MET A N 1
ATOM 748 C CA . MET A 1 92 ? -2.674 -9.049 12.160 1.00 96.50 92 MET A CA 1
ATOM 749 C C . MET A 1 92 ? -3.007 -7.831 13.023 1.00 96.50 92 MET A C 1
ATOM 751 O O . MET A 1 92 ? -3.787 -7.929 13.973 1.00 96.50 92 MET A O 1
ATOM 755 N N . LYS A 1 93 ? -2.458 -6.663 12.676 1.00 93.88 93 LYS A N 1
ATOM 756 C CA . LYS A 1 93 ? -2.615 -5.396 13.397 1.00 93.88 93 LYS A CA 1
ATOM 757 C C . LYS A 1 93 ? -2.585 -4.212 12.415 1.00 93.88 93 LYS A C 1
ATOM 759 O O . LYS A 1 93 ? -1.582 -4.032 11.732 1.00 93.88 93 LYS A O 1
ATOM 764 N N . PRO A 1 94 ? -3.620 -3.350 12.382 1.00 94.00 94 PRO A N 1
ATOM 765 C CA . PRO A 1 94 ? -3.648 -2.181 11.504 1.00 94.00 94 PRO A CA 1
ATOM 766 C C . PRO A 1 94 ? -2.733 -1.069 12.051 1.00 94.00 94 PRO A C 1
ATOM 768 O O . PRO A 1 94 ? -3.184 -0.131 12.713 1.00 94.00 94 PRO A O 1
ATOM 771 N N . VAL A 1 95 ? -1.421 -1.214 11.839 1.00 95.81 95 VAL A N 1
ATOM 772 C CA . VAL A 1 95 ? -0.401 -0.257 12.292 1.00 95.81 95 VAL A CA 1
ATOM 773 C C . VAL A 1 95 ? -0.535 1.040 11.497 1.00 95.81 95 VAL A C 1
ATOM 775 O O . VAL A 1 95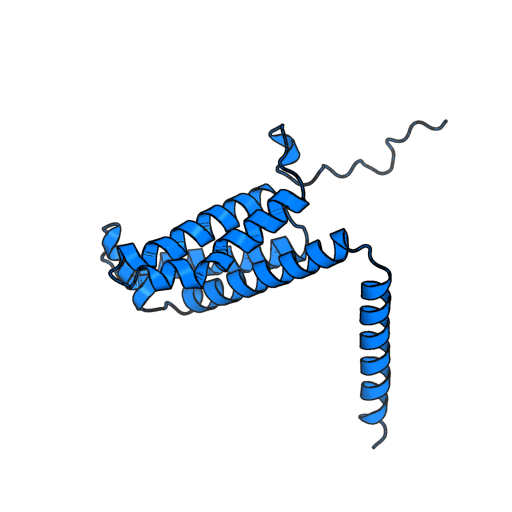 ? -0.473 1.025 10.273 1.00 95.81 95 VAL A O 1
ATOM 778 N N . ARG A 1 96 ? -0.690 2.175 12.187 1.00 94.62 96 ARG A N 1
ATOM 779 C CA . ARG A 1 96 ? -0.981 3.470 11.547 1.00 94.62 96 ARG A CA 1
ATOM 780 C C . ARG A 1 96 ? 0.116 3.919 10.590 1.00 94.62 96 ARG A C 1
ATOM 782 O O . ARG A 1 96 ? -0.192 4.360 9.491 1.00 94.62 96 ARG A O 1
ATOM 789 N N . LEU A 1 97 ? 1.381 3.762 10.986 1.00 95.38 97 LEU A N 1
ATOM 790 C CA . LEU A 1 97 ? 2.510 4.094 10.115 1.00 95.38 97 LEU A CA 1
ATOM 791 C C . LEU A 1 97 ? 2.523 3.244 8.838 1.00 95.38 97 LEU A C 1
ATOM 793 O O . LEU A 1 97 ? 2.753 3.770 7.755 1.00 95.38 97 LEU A O 1
ATOM 797 N N . ALA A 1 98 ? 2.220 1.948 8.960 1.00 97.06 98 ALA A N 1
ATOM 798 C CA . ALA A 1 98 ? 2.112 1.062 7.807 1.00 97.06 98 ALA A CA 1
ATOM 799 C C . ALA A 1 98 ? 0.956 1.485 6.891 1.00 97.06 98 ALA A C 1
ATOM 801 O O . ALA A 1 98 ? 1.146 1.571 5.689 1.00 97.06 98 ALA A O 1
ATOM 802 N N . LEU A 1 99 ? -0.211 1.831 7.445 1.00 98.00 99 LEU A N 1
ATOM 803 C CA . LEU A 1 99 ? -1.349 2.318 6.656 1.00 98.00 99 LEU A CA 1
ATOM 804 C C . LEU A 1 99 ? -1.048 3.631 5.928 1.00 98.00 99 LEU A C 1
ATOM 806 O O . LEU A 1 99 ? -1.457 3.793 4.783 1.00 98.00 99 LEU A O 1
ATOM 810 N N . LEU A 1 100 ? -0.316 4.549 6.569 1.00 97.38 100 LEU A N 1
ATOM 811 C CA . LEU A 1 100 ? 0.135 5.785 5.930 1.00 97.38 100 LEU A CA 1
ATOM 812 C C . LEU A 1 100 ? 1.059 5.483 4.747 1.00 97.38 100 LEU A C 1
ATOM 814 O O . LEU A 1 100 ? 0.854 6.020 3.660 1.00 97.38 100 LEU A O 1
ATOM 818 N N . TRP A 1 101 ? 2.039 4.599 4.951 1.00 97.81 101 TRP A N 1
ATOM 819 C CA . TRP A 1 101 ? 2.919 4.142 3.880 1.00 97.81 101 TRP A CA 1
ATOM 820 C C . TRP A 1 101 ? 2.132 3.479 2.749 1.00 97.81 101 TRP A C 1
ATOM 822 O O . TRP A 1 101 ? 2.338 3.819 1.594 1.00 97.81 101 TRP A O 1
ATOM 832 N N . MET A 1 102 ? 1.193 2.587 3.066 1.00 98.38 102 MET A N 1
ATOM 833 C CA . MET A 1 102 ? 0.374 1.890 2.073 1.00 98.38 102 MET A CA 1
ATOM 834 C C . MET A 1 102 ? -0.498 2.856 1.267 1.00 98.38 102 MET A C 1
ATOM 836 O O . MET A 1 102 ? -0.589 2.719 0.054 1.00 98.38 102 MET A O 1
ATOM 840 N N . ALA A 1 103 ? -1.082 3.876 1.901 1.00 98.44 103 ALA A N 1
ATOM 841 C CA . ALA A 1 103 ? -1.817 4.915 1.184 1.00 98.44 103 ALA A CA 1
ATOM 842 C C . ALA A 1 103 ? -0.905 5.713 0.243 1.00 98.44 103 ALA A C 1
ATOM 844 O O . ALA A 1 103 ? -1.235 5.906 -0.924 1.00 98.44 103 ALA A O 1
ATOM 845 N N . PHE A 1 104 ? 0.267 6.134 0.720 1.00 98.38 104 PHE A N 1
ATOM 846 C CA . PHE A 1 104 ? 1.239 6.837 -0.114 1.00 98.38 104 PHE A CA 1
ATOM 847 C C . PHE A 1 104 ? 1.731 5.972 -1.286 1.00 98.38 104 PHE A C 1
ATOM 849 O O . PHE A 1 104 ? 1.734 6.416 -2.432 1.00 98.38 104 PHE A O 1
ATOM 856 N N . TRP A 1 105 ? 2.108 4.725 -1.011 1.00 98.19 105 TRP A N 1
ATOM 857 C CA . TRP A 1 105 ? 2.649 3.794 -1.993 1.00 98.19 105 TRP A CA 1
ATOM 858 C C . TRP A 1 105 ? 1.608 3.371 -3.035 1.00 98.19 105 TRP A C 1
ATOM 860 O O . TRP A 1 105 ? 1.895 3.386 -4.232 1.00 98.19 105 TRP A O 1
ATOM 870 N N . GLY A 1 106 ? 0.377 3.075 -2.609 1.00 97.75 106 GLY A N 1
ATOM 871 C CA . GLY A 1 106 ? -0.739 2.786 -3.512 1.00 97.75 106 GLY A CA 1
ATOM 872 C C . GLY A 1 106 ? -1.062 3.971 -4.426 1.00 97.75 106 GLY A C 1
ATOM 873 O O . GLY A 1 106 ? -1.334 3.789 -5.611 1.00 97.75 106 GLY A O 1
ATOM 874 N N . PHE A 1 107 ? -0.958 5.201 -3.911 1.00 98.31 107 PHE A N 1
ATOM 875 C CA . PHE A 1 107 ? -1.167 6.411 -4.705 1.00 98.31 107 PHE A CA 1
ATOM 876 C C . PHE A 1 107 ? -0.049 6.574 -5.731 1.00 98.31 107 PHE A C 1
ATOM 878 O O . PHE A 1 107 ? -0.315 6.778 -6.914 1.00 98.31 107 PHE A O 1
ATOM 885 N N . TRP A 1 108 ? 1.201 6.440 -5.284 1.00 97.50 108 TRP A N 1
ATOM 886 C CA . TRP A 1 108 ? 2.381 6.573 -6.128 1.00 97.50 108 TRP A CA 1
ATOM 887 C C . TRP A 1 108 ? 2.385 5.559 -7.275 1.00 97.50 108 TRP A C 1
ATOM 889 O O . TRP A 1 108 ? 2.549 5.930 -8.435 1.00 97.50 108 TRP A O 1
ATOM 899 N N . THR A 1 109 ? 2.139 4.285 -6.975 1.00 95.25 109 THR A N 1
ATOM 900 C CA . THR A 1 109 ? 2.110 3.210 -7.979 1.00 95.25 109 THR A CA 1
ATOM 901 C C . THR A 1 109 ? 0.925 3.324 -8.937 1.00 95.25 109 THR A C 1
ATOM 903 O O . THR A 1 109 ? 1.072 3.014 -10.120 1.00 95.25 109 THR A O 1
ATOM 906 N N . ALA A 1 110 ? -0.230 3.823 -8.486 1.00 96.81 110 ALA A N 1
ATOM 907 C CA . ALA A 1 110 ? -1.334 4.156 -9.382 1.00 96.81 110 ALA A CA 1
ATOM 908 C C . ALA A 1 110 ? -0.974 5.342 -10.298 1.00 96.81 110 ALA A C 1
ATOM 910 O O . ALA A 1 110 ? -1.277 5.311 -11.490 1.00 96.81 110 ALA A O 1
ATOM 911 N N . LEU A 1 111 ? -0.295 6.366 -9.767 1.00 97.00 111 LEU A N 1
ATOM 912 C CA . LEU A 1 111 ? 0.146 7.545 -10.517 1.00 97.00 111 LEU A CA 1
ATOM 913 C C . LEU A 1 111 ? 1.233 7.217 -11.554 1.00 97.00 111 LEU A C 1
ATOM 915 O O . LEU A 1 111 ? 1.339 7.908 -12.566 1.00 97.00 111 LEU A O 1
ATOM 919 N N . MET A 1 112 ? 2.000 6.138 -11.361 1.00 95.38 112 MET A N 1
ATOM 920 C CA . MET A 1 112 ? 2.965 5.673 -12.365 1.00 95.38 112 MET A CA 1
ATOM 921 C C . MET A 1 112 ? 2.313 5.336 -13.706 1.00 95.38 112 MET A C 1
ATOM 923 O O . MET A 1 112 ? 2.980 5.438 -14.726 1.00 95.38 112 MET A O 1
ATOM 927 N N . ARG A 1 113 ? 1.018 4.994 -13.734 1.00 95.00 113 ARG A N 1
ATOM 928 C CA . ARG A 1 113 ? 0.288 4.674 -14.969 1.00 95.00 113 ARG A CA 1
ATOM 929 C C . ARG A 1 113 ? 0.325 5.820 -15.982 1.00 95.00 113 ARG A C 1
ATOM 931 O O . ARG A 1 113 ? 0.958 5.649 -17.023 1.00 95.00 113 ARG A O 1
ATOM 938 N N . PRO A 1 114 ? -0.255 6.999 -15.695 1.00 96.81 114 PRO A N 1
ATOM 939 C CA . PRO A 1 114 ? -0.175 8.119 -16.623 1.00 96.81 114 PRO A CA 1
ATOM 940 C C . PRO A 1 114 ? 1.260 8.599 -16.862 1.00 96.81 114 PRO A C 1
ATOM 942 O O . PRO A 1 114 ? 1.573 9.030 -17.967 1.00 96.81 114 PRO A O 1
ATOM 945 N N . ILE A 1 115 ? 2.156 8.491 -15.872 1.00 96.44 115 ILE A N 1
ATOM 946 C CA . ILE A 1 115 ? 3.570 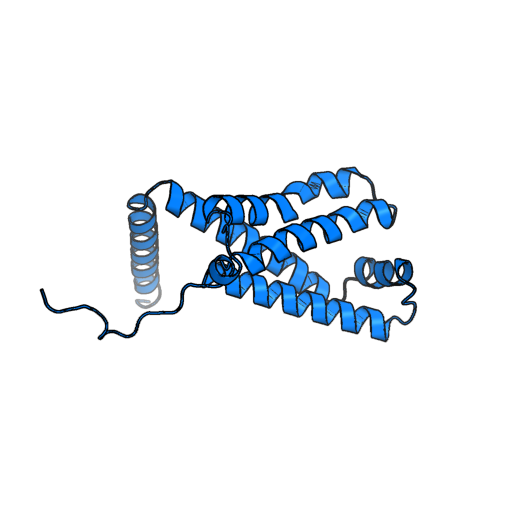8.872 -16.041 1.00 96.44 115 ILE A CA 1
ATOM 947 C C . ILE A 1 115 ? 4.287 7.952 -17.042 1.00 96.44 115 ILE A C 1
ATOM 949 O O . ILE A 1 115 ? 5.125 8.416 -17.810 1.00 96.44 115 ILE A O 1
ATOM 953 N N . ALA A 1 116 ? 3.926 6.671 -17.079 1.00 94.38 116 ALA A N 1
ATOM 954 C CA . ALA A 1 116 ? 4.436 5.696 -18.036 1.00 94.38 116 ALA A CA 1
ATOM 955 C C . ALA A 1 116 ? 3.744 5.755 -19.411 1.00 94.38 116 ALA A C 1
ATOM 957 O O . ALA A 1 116 ? 4.093 4.975 -20.295 1.00 94.38 116 ALA A O 1
ATOM 958 N N . GLY A 1 117 ? 2.785 6.668 -19.607 1.00 94.69 117 GLY A N 1
ATOM 959 C CA . GLY A 1 117 ? 2.073 6.859 -20.873 1.00 94.69 117 GLY A CA 1
ATOM 960 C C . GLY A 1 117 ? 0.724 6.141 -20.981 1.00 94.69 117 GLY A C 1
ATOM 961 O O . GLY A 1 117 ? 0.094 6.219 -22.035 1.00 94.69 117 GLY A O 1
ATOM 962 N N . ASP A 1 118 ? 0.252 5.482 -19.916 1.00 95.00 118 ASP A N 1
ATOM 963 C CA . ASP A 1 118 ? -1.102 4.922 -19.878 1.00 95.00 118 ASP A CA 1
ATOM 964 C C . ASP A 1 118 ? -2.166 6.040 -19.750 1.00 95.00 118 ASP A C 1
ATOM 966 O O . ASP A 1 118 ? -1.887 7.194 -19.418 1.00 95.00 118 ASP A O 1
ATOM 970 N N . SER A 1 119 ? -3.436 5.701 -19.977 1.00 97.12 119 SER A N 1
ATOM 971 C CA . SER A 1 119 ? -4.558 6.630 -19.787 1.00 97.12 119 SER A CA 1
ATOM 972 C C . SER A 1 119 ? -4.664 7.123 -18.336 1.00 97.12 119 SER A C 1
ATOM 974 O O . SER A 1 119 ? -4.530 6.341 -17.398 1.00 97.12 119 SER A O 1
ATOM 976 N N . ILE A 1 120 ? -5.034 8.393 -18.119 1.00 97.19 120 ILE A N 1
ATOM 977 C CA . ILE A 1 120 ? -5.343 8.909 -16.769 1.00 97.19 120 ILE A CA 1
ATOM 978 C C . ILE A 1 120 ? -6.468 8.115 -16.085 1.00 97.19 120 ILE A C 1
ATOM 980 O O . ILE A 1 120 ? -6.513 8.020 -14.860 1.00 97.19 120 ILE A O 1
ATOM 984 N N . PHE A 1 121 ? -7.349 7.478 -16.861 1.00 97.88 121 PHE A N 1
ATOM 985 C CA . PHE A 1 121 ? -8.398 6.623 -16.315 1.00 97.88 121 PHE A CA 1
ATOM 986 C C . PHE A 1 121 ? -7.852 5.351 -15.653 1.00 97.88 121 PHE A C 1
ATOM 988 O O . PHE A 1 121 ? -8.508 4.838 -14.758 1.00 97.88 121 PHE A O 1
ATOM 995 N N . GLU A 1 122 ? -6.637 4.900 -15.984 1.00 96.12 122 GLU A N 1
ATOM 996 C CA . GLU A 1 122 ? -5.963 3.802 -15.271 1.00 96.12 122 GLU A CA 1
ATOM 997 C C . GLU A 1 122 ? -5.581 4.218 -13.839 1.00 96.12 122 GLU A C 1
ATOM 999 O O . GLU A 1 122 ? -5.608 3.404 -12.914 1.00 96.12 122 GLU A O 1
ATOM 1004 N N . PHE A 1 123 ? -5.257 5.495 -13.621 1.00 97.00 123 PHE A N 1
ATOM 1005 C CA . PHE A 1 123 ? -5.080 6.033 -12.272 1.00 97.00 123 PHE A CA 1
ATOM 1006 C C . PHE A 1 123 ? -6.427 6.135 -11.539 1.00 97.00 123 PHE A C 1
ATOM 1008 O O . PHE A 1 123 ? -6.533 5.716 -10.386 1.00 97.00 123 PHE A O 1
ATOM 1015 N N . VAL A 1 124 ? -7.470 6.630 -12.217 1.00 97.69 124 VAL A N 1
ATOM 1016 C CA . VAL A 1 124 ? -8.820 6.775 -11.638 1.00 97.69 124 VAL A CA 1
ATOM 1017 C C . VAL A 1 124 ? -9.434 5.423 -11.266 1.00 97.69 124 VAL A C 1
ATOM 1019 O O . VAL A 1 124 ? -9.989 5.284 -10.180 1.00 97.69 124 VAL A O 1
ATOM 1022 N N . GLU A 1 125 ? -9.293 4.403 -12.111 1.00 97.62 125 GLU A N 1
ATOM 1023 C CA . GLU A 1 125 ? -9.753 3.034 -11.839 1.00 97.62 125 GLU A CA 1
ATOM 1024 C C . GLU A 1 125 ? -9.131 2.472 -10.548 1.00 97.62 125 GLU A C 1
ATOM 1026 O O . GLU A 1 125 ? -9.767 1.730 -9.801 1.00 97.62 125 GLU A O 1
ATOM 1031 N N . ARG A 1 126 ? -7.899 2.887 -10.238 1.00 96.94 126 ARG A N 1
ATOM 1032 C CA . ARG A 1 126 ? -7.115 2.442 -9.082 1.00 96.94 126 ARG A CA 1
ATOM 1033 C C . ARG A 1 126 ? -7.257 3.350 -7.862 1.00 96.94 126 ARG A C 1
ATOM 1035 O O . ARG A 1 126 ? -6.442 3.276 -6.949 1.00 96.94 126 ARG A O 1
ATOM 1042 N N . TRP A 1 127 ? -8.299 4.180 -7.781 1.00 97.06 127 TRP A N 1
ATOM 1043 C CA . TRP A 1 127 ? -8.520 5.057 -6.620 1.00 97.06 127 TRP A CA 1
ATOM 1044 C C . TRP A 1 127 ? -8.603 4.293 -5.296 1.00 97.06 127 TRP A C 1
ATOM 1046 O O . TRP A 1 127 ? -8.134 4.756 -4.253 1.00 97.06 127 TRP A O 1
ATOM 1056 N N . ALA A 1 128 ? -9.185 3.091 -5.346 1.00 96.81 128 ALA A N 1
ATOM 1057 C CA . ALA A 1 128 ? -9.281 2.209 -4.193 1.00 96.81 128 ALA A CA 1
ATOM 1058 C C . ALA A 1 128 ? -7.900 1.834 -3.630 1.00 96.81 128 ALA A C 1
ATOM 1060 O O . ALA A 1 128 ? -7.816 1.611 -2.422 1.00 96.81 128 ALA A O 1
ATOM 1061 N N . ASN A 1 129 ? -6.844 1.867 -4.458 1.00 97.25 129 ASN A N 1
ATOM 1062 C CA . ASN A 1 129 ? -5.508 1.419 -4.082 1.00 97.25 129 ASN A CA 1
ATOM 1063 C C . ASN A 1 129 ? -4.905 2.187 -2.901 1.00 97.25 129 ASN A C 1
ATOM 1065 O O . ASN A 1 129 ? -4.131 1.691 -2.088 1.00 97.25 129 ASN A O 1
ATOM 1069 N N . TRP A 1 130 ? -5.265 3.460 -2.804 1.00 97.94 130 TRP A N 1
ATOM 1070 C CA . TRP A 1 130 ? -4.807 4.336 -1.735 1.00 97.94 130 TRP A CA 1
ATOM 1071 C C . TRP A 1 130 ? -5.955 4.856 -0.881 1.00 97.94 130 TRP A C 1
ATOM 1073 O O . TRP A 1 130 ? -5.764 5.139 0.304 1.00 97.94 130 TRP A O 1
ATOM 1083 N N . GLY A 1 131 ? -7.170 4.911 -1.436 1.00 98.38 131 GLY A N 1
ATOM 1084 C CA . GLY A 1 131 ? -8.371 5.281 -0.699 1.00 98.38 131 GLY A CA 1
ATOM 1085 C C . GLY A 1 131 ? -8.710 4.292 0.418 1.00 98.38 131 GLY A C 1
ATOM 1086 O O . GLY A 1 131 ? -9.044 4.717 1.523 1.00 98.38 131 GLY A O 1
ATOM 1087 N N . ALA A 1 132 ? -8.580 2.982 0.179 1.00 98.12 132 ALA A N 1
ATOM 1088 C CA . ALA A 1 132 ? -8.860 1.963 1.191 1.00 98.12 132 ALA A CA 1
ATOM 1089 C C . ALA A 1 132 ? -7.906 2.027 2.407 1.00 98.12 132 ALA A C 1
ATOM 1091 O O . ALA A 1 132 ? -8.407 2.103 3.538 1.00 98.12 132 ALA A O 1
ATOM 1092 N N . PRO A 1 133 ? -6.564 2.050 2.245 1.00 98.06 133 PRO A N 1
ATOM 1093 C CA . PRO A 1 133 ? -5.661 2.178 3.390 1.00 98.06 133 PRO A CA 1
ATOM 1094 C C . PRO A 1 133 ? -5.782 3.540 4.086 1.00 98.06 133 PRO A C 1
ATOM 1096 O O . PRO A 1 133 ? -5.698 3.595 5.315 1.00 98.06 133 PRO A O 1
ATOM 1099 N N . LEU A 1 134 ? -6.068 4.621 3.348 1.00 98.19 134 LEU A N 1
ATOM 1100 C CA . LEU A 1 134 ? -6.332 5.938 3.935 1.00 98.19 134 LEU A CA 1
ATOM 1101 C C . LEU A 1 134 ? -7.608 5.939 4.788 1.00 98.19 134 LEU A C 1
ATOM 1103 O O . LEU A 1 134 ? -7.591 6.420 5.920 1.00 98.19 134 LEU A O 1
ATOM 1107 N N . ALA A 1 135 ? -8.701 5.359 4.292 1.00 98.19 135 ALA A N 1
ATOM 1108 C CA . ALA A 1 135 ? -9.943 5.230 5.050 1.00 98.19 135 ALA A CA 1
ATOM 1109 C C . ALA A 1 135 ? -9.732 4.414 6.334 1.00 98.19 135 ALA A C 1
ATOM 1111 O O . ALA A 1 135 ? -10.224 4.787 7.401 1.00 98.19 135 ALA A O 1
ATOM 1112 N N . LEU A 1 136 ? -8.948 3.334 6.255 1.00 97.62 136 LEU A N 1
ATOM 1113 C CA . LEU A 1 136 ? -8.593 2.532 7.421 1.00 97.62 136 LEU A CA 1
ATOM 1114 C C . LEU A 1 136 ? -7.744 3.330 8.420 1.00 97.62 136 LEU A C 1
ATOM 1116 O O . LEU A 1 136 ? -7.995 3.253 9.621 1.00 97.62 136 LEU A O 1
ATOM 1120 N N . LEU A 1 137 ? -6.784 4.133 7.954 1.00 96.69 137 LEU A N 1
ATOM 1121 C CA . LEU A 1 137 ? -6.000 5.025 8.812 1.00 96.69 137 LEU A CA 1
ATOM 1122 C C . LEU A 1 137 ? -6.895 6.032 9.546 1.00 96.69 137 LEU A C 1
ATOM 1124 O O . LEU A 1 137 ? -6.770 6.184 10.762 1.00 96.69 137 LEU A O 1
ATOM 1128 N N . LEU A 1 138 ? -7.822 6.675 8.832 1.00 95.81 138 LEU A N 1
ATOM 1129 C CA . LEU A 1 138 ? -8.769 7.629 9.412 1.00 95.81 138 LEU A CA 1
ATOM 1130 C C . LEU A 1 138 ? -9.667 6.963 10.460 1.00 95.81 138 LEU A C 1
ATOM 1132 O O . LEU A 1 138 ? -9.850 7.515 11.544 1.00 95.81 138 LEU A O 1
ATOM 1136 N N . LEU A 1 139 ? -10.141 5.742 10.194 1.00 94.75 139 LEU A N 1
ATOM 1137 C CA . LEU A 1 139 ? -10.933 4.961 11.146 1.00 94.75 139 LEU A CA 1
ATOM 1138 C C . LEU A 1 139 ? -10.142 4.599 12.416 1.00 94.75 139 LEU A C 1
ATOM 1140 O O . LEU A 1 139 ? -10.704 4.549 13.508 1.00 94.75 139 LEU A O 1
ATOM 1144 N N . ARG A 1 140 ? -8.827 4.368 12.294 1.00 91.50 140 ARG A N 1
ATOM 1145 C CA . ARG A 1 140 ? -7.910 4.124 13.427 1.00 91.50 140 ARG A CA 1
ATOM 1146 C C . ARG A 1 140 ? -7.507 5.403 14.178 1.00 91.50 140 ARG A C 1
ATOM 1148 O O . ARG A 1 140 ? -6.905 5.293 15.258 1.00 91.50 140 ARG A O 1
ATOM 1155 N N . GLY A 1 141 ? -7.814 6.572 13.616 1.00 88.31 141 GLY A N 1
ATOM 1156 C CA . GLY A 1 141 ? -7.467 7.903 14.111 1.00 88.31 141 GLY A CA 1
ATOM 1157 C C . GLY A 1 141 ? -6.031 8.322 13.778 1.00 88.31 141 GLY A C 1
ATOM 1158 O O . GLY A 1 141 ? -5.098 7.529 13.931 1.00 88.31 141 GLY A O 1
ATOM 1159 N N . ILE A 1 142 ? -5.856 9.587 13.373 1.00 86.75 142 ILE A N 1
ATOM 1160 C CA . ILE A 1 142 ? -4.542 10.204 13.135 1.00 86.75 142 ILE A CA 1
ATOM 1161 C C . ILE A 1 142 ? -3.930 10.598 14.490 1.00 86.75 142 ILE A C 1
ATOM 1163 O O . ILE A 1 142 ? -4.528 11.388 15.223 1.00 86.75 142 ILE A O 1
ATOM 1167 N N . PRO A 1 143 ? -2.762 10.054 14.860 1.00 82.19 143 PRO A N 1
ATOM 1168 C CA . PRO A 1 143 ? -2.134 10.356 16.135 1.00 82.19 143 PRO A CA 1
ATOM 1169 C C . PRO A 1 143 ? -1.470 11.737 16.099 1.00 82.19 143 PRO A C 1
ATOM 1171 O O . PRO A 1 143 ? -0.832 12.112 15.120 1.00 82.19 143 PRO A O 1
ATOM 1174 N N . THR A 1 144 ? -1.575 12.476 17.202 1.00 80.56 144 THR A N 1
ATOM 1175 C CA . THR A 1 144 ? -0.972 13.812 17.360 1.00 80.56 144 THR A CA 1
ATOM 1176 C C . THR A 1 144 ? 0.480 13.772 17.845 1.00 80.56 144 THR A C 1
ATOM 1178 O O . THR A 1 144 ? 1.139 14.804 17.912 1.00 80.56 144 THR A O 1
ATOM 1181 N N . SER A 1 145 ? 1.000 12.587 18.181 1.00 82.69 145 SER A N 1
ATOM 1182 C CA . SER A 1 145 ? 2.363 12.382 18.675 1.00 82.69 145 SER A CA 1
ATOM 1183 C C . SER A 1 145 ? 3.056 11.222 17.961 1.00 82.69 145 SER A C 1
ATOM 1185 O O . SER A 1 145 ? 2.409 10.281 17.494 1.00 82.69 145 SER A O 1
ATOM 1187 N N . ILE A 1 146 ? 4.394 11.260 17.915 1.00 77.69 146 ILE A N 1
ATOM 1188 C CA . ILE A 1 146 ? 5.230 10.249 17.239 1.00 77.69 146 ILE A CA 1
ATOM 1189 C C . ILE A 1 146 ? 4.944 8.837 17.780 1.00 77.69 146 ILE A C 1
ATOM 1191 O O . ILE A 1 146 ? 4.811 7.885 17.014 1.00 77.69 146 ILE A O 1
ATOM 1195 N N . GLY A 1 147 ? 4.765 8.701 19.098 1.00 75.44 147 GLY A N 1
ATOM 1196 C CA . GLY A 1 147 ? 4.476 7.414 19.734 1.00 75.44 147 GLY A CA 1
ATOM 1197 C C . GLY A 1 147 ? 3.143 6.787 19.308 1.00 75.44 147 GLY A C 1
ATOM 1198 O O . GLY A 1 147 ? 3.014 5.567 19.329 1.00 75.44 147 GLY A O 1
ATOM 1199 N N . GLY A 1 148 ? 2.165 7.590 18.873 1.00 78.81 148 GLY A N 1
ATOM 1200 C CA . GLY A 1 148 ? 0.849 7.097 18.461 1.00 78.81 148 GLY A CA 1
ATOM 1201 C C . GLY A 1 148 ? 0.819 6.422 17.083 1.00 78.81 148 GLY A C 1
ATOM 1202 O O . GLY A 1 148 ? -0.174 5.769 16.749 1.00 78.81 148 GLY A O 1
ATOM 1203 N N . TRP A 1 149 ? 1.886 6.545 16.287 1.00 85.94 149 TRP A N 1
ATOM 1204 C CA . TRP A 1 149 ? 2.011 5.892 14.975 1.00 85.94 149 TRP A CA 1
ATOM 1205 C C . TRP A 1 149 ? 2.332 4.399 15.072 1.00 85.94 149 TRP A C 1
ATOM 1207 O O . TRP A 1 149 ? 2.009 3.627 14.161 1.00 85.94 149 TRP A O 1
ATOM 1217 N N . LEU A 1 150 ? 2.933 3.995 16.190 1.00 86.75 150 LEU A N 1
ATOM 1218 C CA . LEU A 1 150 ? 3.265 2.615 16.507 1.00 86.75 150 LEU A CA 1
ATOM 1219 C C . LEU A 1 150 ? 2.169 1.972 17.372 1.00 86.75 150 LEU A C 1
ATOM 1221 O O . LEU A 1 150 ? 1.350 2.669 17.981 1.00 86.75 150 LEU A O 1
ATOM 1225 N N . PRO A 1 151 ? 2.119 0.630 17.439 1.00 78.12 151 PRO A N 1
ATOM 1226 C CA . PRO A 1 151 ? 1.263 -0.051 18.399 1.00 78.12 151 PRO A CA 1
ATOM 1227 C C . PRO A 1 151 ? 1.617 0.396 19.828 1.00 78.12 151 PRO A C 1
ATOM 1229 O O . PRO A 1 151 ? 2.805 0.533 20.132 1.00 78.12 151 PRO A O 1
ATOM 1232 N N . PRO A 1 152 ? 0.629 0.591 20.723 1.00 72.75 152 PRO A N 1
ATOM 1233 C CA . PRO A 1 152 ? 0.919 0.906 22.116 1.00 72.75 152 PRO A CA 1
ATOM 1234 C C . PRO A 1 152 ? 1.790 -0.195 22.733 1.00 72.75 152 PRO A C 1
ATOM 1236 O O . PRO A 1 152 ? 1.574 -1.385 22.476 1.00 72.75 152 PRO A O 1
ATOM 1239 N N . LYS A 1 153 ? 2.778 0.201 23.547 1.00 72.31 153 LYS A N 1
ATOM 1240 C CA . LYS A 1 153 ? 3.553 -0.751 24.353 1.00 72.31 153 LYS A CA 1
ATOM 1241 C C . LYS A 1 153 ? 2.570 -1.512 25.242 1.00 72.31 153 LYS A C 1
ATOM 1243 O O . LYS A 1 153 ? 1.762 -0.890 25.926 1.00 72.31 153 LYS A O 1
ATOM 1248 N N . GLN A 1 154 ? 2.616 -2.842 25.212 1.00 61.44 154 GLN A N 1
ATOM 1249 C CA . GLN A 1 154 ? 1.854 -3.646 26.165 1.00 61.44 154 GLN A CA 1
ATOM 1250 C C . GLN A 1 154 ? 2.370 -3.311 27.570 1.00 61.44 154 GLN A C 1
ATOM 1252 O O . GLN A 1 154 ? 3.559 -3.484 27.837 1.00 61.44 154 GLN A O 1
ATOM 1257 N N . SER A 1 155 ? 1.505 -2.789 28.442 1.00 54.59 155 SER A N 1
ATOM 1258 C CA . SER A 1 155 ? 1.813 -2.672 29.868 1.00 54.59 155 SER A CA 1
ATOM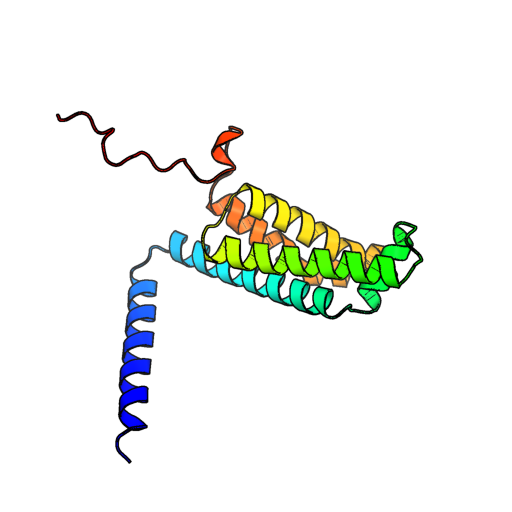 1259 C C . SER A 1 155 ? 2.017 -4.076 30.432 1.00 54.59 155 SER A C 1
ATOM 1261 O O . SER A 1 155 ? 1.270 -4.996 30.079 1.00 54.59 155 SER A O 1
ATOM 1263 N N . LYS A 1 156 ? 3.027 -4.269 31.284 1.00 59.19 156 LYS A N 1
ATOM 1264 C CA . LYS A 1 156 ? 3.210 -5.563 31.946 1.00 59.19 156 LYS A CA 1
ATOM 1265 C C . LYS A 1 156 ? 2.012 -5.790 32.870 1.00 59.19 156 LYS A C 1
ATOM 1267 O O . LYS A 1 156 ? 1.541 -4.862 33.525 1.00 59.19 156 LYS A O 1
ATOM 1272 N N . ALA A 1 157 ? 1.497 -7.018 32.903 1.00 52.22 157 ALA A N 1
ATOM 1273 C CA . ALA A 1 157 ? 0.502 -7.421 33.891 1.00 52.22 157 ALA A CA 1
ATOM 1274 C C . ALA A 1 157 ? 1.159 -7.325 35.281 1.00 52.22 157 ALA A C 1
ATOM 1276 O O . ALA A 1 157 ? 1.923 -8.204 35.664 1.00 52.22 157 ALA A O 1
ATOM 1277 N N . GLY A 1 158 ? 0.966 -6.201 35.967 1.00 58.16 158 GLY A N 1
ATOM 1278 C CA . GLY A 1 158 ? 1.659 -5.869 37.215 1.00 58.16 158 GLY A CA 1
ATOM 1279 C C . GLY A 1 158 ? 1.621 -4.381 37.571 1.00 58.16 158 GLY A C 1
ATOM 1280 O O . GLY A 1 158 ? 1.749 -4.047 38.740 1.00 58.16 158 GLY A O 1
ATOM 1281 N N . ASP A 1 159 ? 1.365 -3.499 36.600 1.00 56.25 159 ASP A N 1
ATOM 1282 C CA . ASP A 1 159 ? 1.386 -2.040 36.812 1.00 56.25 159 ASP A CA 1
ATOM 1283 C C . ASP A 1 159 ? 0.038 -1.443 37.283 1.00 56.25 159 ASP A C 1
ATOM 1285 O O . ASP A 1 159 ? -0.152 -0.228 37.233 1.00 56.25 159 ASP A O 1
ATOM 1289 N N . LEU A 1 160 ? -0.925 -2.263 37.725 1.00 59.16 160 LEU A N 1
ATOM 1290 C CA . LEU A 1 160 ? -2.167 -1.744 38.309 1.00 59.16 160 LEU A CA 1
ATOM 1291 C C . LEU A 1 160 ? -1.954 -1.501 39.810 1.00 59.16 160 LEU A C 1
ATOM 1293 O O . LEU A 1 160 ? -1.670 -2.464 40.525 1.00 59.16 160 LEU A O 1
ATOM 1297 N N . PRO A 1 161 ? -2.098 -0.260 40.316 1.00 50.16 161 PRO A N 1
ATOM 1298 C CA . PRO A 1 161 ? -2.137 -0.042 41.753 1.00 50.16 161 PRO A CA 1
ATOM 1299 C C . PRO A 1 161 ? -3.336 -0.812 42.314 1.00 50.16 161 PRO A C 1
ATOM 1301 O O . PRO A 1 161 ? -4.456 -0.647 41.828 1.00 50.16 161 PRO A O 1
ATOM 1304 N N . MET A 1 162 ? -3.090 -1.673 43.304 1.00 54.66 162 MET A N 1
ATOM 1305 C CA . MET A 1 162 ? -4.170 -2.262 44.089 1.00 54.66 162 MET A CA 1
ATOM 1306 C C . MET A 1 162 ? -4.910 -1.116 44.781 1.00 54.66 162 MET A C 1
ATOM 1308 O O . MET A 1 162 ? -4.341 -0.458 45.652 1.00 54.66 162 MET A O 1
ATOM 1312 N N . GLN A 1 163 ? -6.131 -0.848 44.323 1.00 54.50 163 GLN A N 1
ATOM 1313 C CA . GLN A 1 163 ? -7.122 -0.073 45.064 1.00 54.50 163 GLN A CA 1
ATOM 1314 C C . GLN A 1 163 ? -7.924 -1.025 45.942 1.00 54.50 163 GLN A C 1
ATOM 1316 O O . GLN A 1 163 ? -8.263 -2.122 45.439 1.00 54.50 163 GLN A O 1
#

Foldseek 3Di:
DPPPVVVVVVVVVVVVVVVVVLVPDDPLVNLLQVLLLLQLVLLLVQLVCLLVQPPLQLVLVVVVVPPDSVVSSVVSNVSSVVSNVLSVVSNVPLQLLSLVVQLVVLLVVLVSQVVSPHDVVSSVVSPCRNVSSVVSNVSLPDDPDPQNNGDDDDDPPPPDPDD

pLDDT: mean 88.7, std 13.93, range [47.28, 98.62]

Sequence (163 aa):
MFRVTYNKVWSKLYLLLVYFLFLTMNNVRKVEWVLRISVAGEFVGHGVFALQGRKAWVE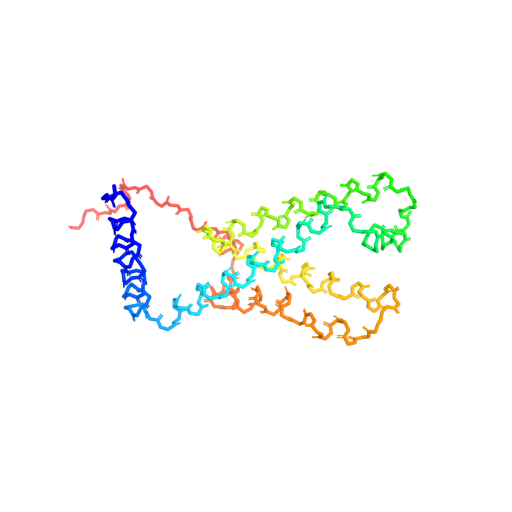WFSIFGISDVGTATTFLWLVGLIDVLLAVLILMKPVRLALLWMAFWGFWTALMRPIAGDSIFEFVERWANWGAPLALLLLRGIPTSIGGWLPPKQSKAGDLPMQ

Secondary structure (DSSP, 8-state):
--HHHHHHHHHHHHHHHHHHHHHHS-HHHHHHHHHHHHHHHHHHHHHHHHHTT-HHHHHGGGGGT---HHHHHHHHHHHHHHHHHHHHHHHH---HHHHHHHHHHHHHHHHHHHHTT--HHHHHHTTHHHHHHHHHHHHH---SSGGGGSPPPPPPTT-S---

Organism: NCBI:txid1802112